Protein AF-A0A1E3X8D8-F1 (afdb_monomer_lite)

InterPro domains:
  IPR029063 S-adenosyl-L-methionine-dependent methyltransferase superfamily [G3DSA:3.40.50.150] (25-151)
  IPR029063 S-adenosyl-L-methionine-dependent methyltransferase superfamily [SSF53335] (36-151)

Secondary structure (DSSP, 8-state):
-HHHHHHHHHHS-HHHHH-HHHH-------TTS-SS-TT-EEEEEE-PPPTT---HHHHHHHHHHHTTS-S-HHHHHTTSTT-TTS--TT-----HHHHHHHHHHHHH-HHHHHHHHHHHHHHHHHHHHHHHHEEEEEEEEE----------

Radius of gyration: 19.2 Å; chains: 1; bounding box: 48×34×51 Å

Foldseek 3Di:
DVVVVVVVVVPDDPVCVVPVVVVDDDDDDQLLDDPAAFAADQEAEDAADAQPDPQVLVVCVVVCVVVVVDPDSLVVSVSDQLRLSDDPPPDDQPDPVLVVVLVVVCVQPVVSSSSSRSNRRSVVSSVVSVNGRHHVNGYYHYDYDDDDDDGD

Sequence (152 aa):
MERANKEFRSIVPEHIKYNLDEYLNIKRGDARRQPVDDKTVDIQITSSPYVTSYEYADLHQLSTLWLEYTPDLTEYRKEFIGTAHKRYEGRQLKSKIAQSVVNQMDVQDQKMAKEIEAFFIDMQEGFDETYRILKPGGRCCYVIGNNYLLTN

Structure (mmCIF, N/CA/C/O backbone):
data_AF-A0A1E3X8D8-F1
#
_entry.id   AF-A0A1E3X8D8-F1
#
loop_
_atom_site.group_PDB
_atom_site.id
_atom_site.type_symbol
_atom_site.label_atom_id
_atom_site.label_alt_id
_atom_site.label_comp_id
_atom_site.label_asym_id
_atom_site.label_entity_id
_atom_site.label_seq_id
_atom_site.pdbx_PDB_ins_code
_atom_site.Cartn_x
_atom_site.Cartn_y
_atom_site.Cartn_z
_atom_site.occupancy
_atom_site.B_iso_or_equiv
_atom_site.auth_seq_id
_atom_site.auth_comp_id
_atom_site.auth_asym_id
_atom_site.auth_atom_id
_atom_site.pdbx_PDB_model_num
ATOM 1 N N . MET A 1 1 ? 25.684 -8.943 0.022 1.00 67.75 1 MET A N 1
ATOM 2 C CA . MET A 1 1 ? 25.162 -7.952 -0.948 1.00 67.75 1 MET A CA 1
ATOM 3 C C . MET A 1 1 ? 25.897 -7.981 -2.286 1.00 67.75 1 MET A C 1
ATOM 5 O O . MET A 1 1 ? 25.226 -8.078 -3.301 1.00 67.75 1 MET A O 1
ATOM 9 N N . GLU A 1 2 ? 27.237 -7.968 -2.330 1.00 86.38 2 GLU A N 1
ATOM 10 C CA . GLU A 1 2 ? 27.972 -7.907 -3.613 1.00 86.38 2 GLU A CA 1
ATOM 11 C C . GLU A 1 2 ? 27.653 -9.037 -4.599 1.00 86.38 2 GLU A C 1
ATOM 13 O O . GLU A 1 2 ? 27.484 -8.777 -5.787 1.00 86.38 2 GLU A O 1
ATOM 18 N N . ARG A 1 3 ? 27.545 -10.282 -4.120 1.00 91.62 3 ARG A N 1
ATOM 19 C CA . ARG A 1 3 ? 27.220 -11.434 -4.971 1.00 91.62 3 ARG A CA 1
ATOM 20 C C . ARG A 1 3 ? 25.852 -11.285 -5.646 1.00 91.62 3 ARG A C 1
ATOM 22 O O . ARG A 1 3 ? 25.781 -11.372 -6.864 1.00 91.62 3 ARG A O 1
ATOM 29 N N . ALA A 1 4 ? 24.807 -10.985 -4.873 1.00 90.06 4 ALA A N 1
ATOM 30 C CA . ALA A 1 4 ? 23.452 -10.794 -5.395 1.00 90.06 4 ALA A CA 1
ATOM 31 C C . ALA A 1 4 ? 23.382 -9.634 -6.404 1.00 90.06 4 ALA A C 1
ATOM 33 O O . ALA A 1 4 ? 22.743 -9.751 -7.444 1.00 90.06 4 ALA A O 1
ATOM 34 N N . ASN A 1 5 ? 24.110 -8.541 -6.152 1.00 89.69 5 ASN A N 1
ATOM 35 C CA . ASN A 1 5 ? 24.180 -7.416 -7.087 1.00 89.69 5 ASN A CA 1
ATOM 36 C C . ASN A 1 5 ? 24.904 -7.784 -8.393 1.00 89.69 5 ASN A C 1
ATOM 38 O O . ASN A 1 5 ? 24.510 -7.316 -9.461 1.00 89.69 5 ASN A O 1
ATOM 42 N N . LYS A 1 6 ? 25.957 -8.612 -8.326 1.00 92.75 6 LYS A N 1
ATOM 43 C CA . LYS A 1 6 ? 26.659 -9.135 -9.512 1.00 92.75 6 LYS A CA 1
ATOM 44 C C . LYS A 1 6 ? 25.760 -10.075 -10.317 1.00 92.75 6 LYS A C 1
ATOM 46 O O . LYS A 1 6 ? 25.685 -9.931 -11.533 1.00 92.75 6 LYS A O 1
ATOM 51 N N . GLU A 1 7 ? 25.044 -10.973 -9.643 1.00 94.06 7 GLU A N 1
ATOM 52 C CA . GLU A 1 7 ? 24.063 -11.871 -10.265 1.00 94.06 7 GLU A CA 1
ATOM 53 C C . GLU A 1 7 ? 22.952 -11.065 -10.959 1.00 94.06 7 GLU A C 1
ATOM 55 O O . GLU A 1 7 ? 22.751 -11.231 -12.161 1.00 94.06 7 GLU A O 1
ATOM 60 N N . PHE A 1 8 ? 22.329 -10.100 -10.269 1.00 90.31 8 PHE A N 1
ATOM 61 C CA . PHE A 1 8 ? 21.342 -9.192 -10.864 1.00 90.31 8 PHE A CA 1
ATOM 62 C C . PHE A 1 8 ? 21.901 -8.439 -12.080 1.00 90.31 8 PHE A C 1
ATOM 64 O O . PHE A 1 8 ? 21.285 -8.407 -13.142 1.00 90.31 8 PHE A O 1
ATOM 71 N N . ARG A 1 9 ? 23.110 -7.875 -11.980 1.00 88.94 9 ARG A N 1
ATOM 72 C CA . ARG A 1 9 ? 23.727 -7.185 -13.120 1.00 88.94 9 ARG A CA 1
ATOM 73 C C . ARG A 1 9 ? 23.991 -8.108 -14.307 1.00 88.94 9 ARG A C 1
ATOM 75 O O . ARG A 1 9 ? 23.953 -7.621 -15.430 1.00 88.94 9 ARG A O 1
ATOM 82 N N . SER A 1 10 ? 24.251 -9.396 -14.096 1.00 93.38 10 SER A N 1
ATOM 83 C CA . SER A 1 10 ? 24.481 -10.338 -15.200 1.00 93.38 10 SER A CA 1
ATOM 84 C C . SER A 1 10 ? 23.216 -10.672 -16.001 1.00 93.38 10 SER A C 1
ATOM 86 O O . SER A 1 10 ? 23.327 -10.969 -17.185 1.00 93.38 10 SER A O 1
ATOM 88 N N . ILE A 1 11 ? 22.027 -10.574 -15.391 1.00 95.56 11 ILE A N 1
ATOM 89 C CA . ILE A 1 11 ? 20.749 -10.900 -16.051 1.00 95.56 11 ILE A CA 1
ATOM 90 C C . ILE A 1 11 ? 20.088 -9.702 -16.739 1.00 95.56 11 ILE A C 1
ATOM 92 O O . ILE A 1 11 ? 19.293 -9.888 -17.657 1.00 95.56 11 ILE A O 1
ATOM 96 N N . VAL A 1 12 ? 20.391 -8.473 -16.308 1.00 92.81 12 VAL A N 1
ATOM 97 C CA . VAL A 1 12 ? 19.822 -7.266 -16.921 1.00 92.81 12 VAL A CA 1
ATOM 98 C C . VAL A 1 12 ? 20.481 -7.028 -18.292 1.00 92.81 12 VAL A C 1
ATOM 100 O O . VAL A 1 12 ? 21.712 -6.971 -18.363 1.00 92.81 12 VAL A O 1
ATOM 103 N N . PRO A 1 13 ? 19.711 -6.852 -19.379 1.00 94.75 13 PRO A N 1
ATOM 104 C CA . PRO A 1 13 ? 20.252 -6.510 -20.695 1.00 94.75 13 PRO A CA 1
ATOM 105 C C . PRO A 1 13 ? 21.026 -5.182 -20.706 1.00 94.75 13 PRO A C 1
ATOM 107 O O . PRO A 1 13 ? 20.619 -4.217 -20.059 1.00 94.75 13 PRO A O 1
ATOM 110 N N . GLU A 1 14 ? 22.102 -5.092 -21.498 1.00 93.69 14 GLU A N 1
ATOM 111 C CA . GLU A 1 14 ? 22.932 -3.874 -21.589 1.00 93.69 14 GLU A CA 1
ATOM 112 C C . GLU A 1 14 ? 22.134 -2.631 -22.005 1.00 93.69 14 GLU A C 1
ATOM 114 O O . GLU A 1 14 ? 22.301 -1.568 -21.413 1.00 93.69 14 GLU A O 1
ATOM 119 N N . HIS A 1 15 ? 21.199 -2.757 -22.952 1.00 94.25 15 HIS A N 1
ATOM 120 C CA . HIS A 1 15 ? 20.389 -1.617 -23.397 1.00 94.25 15 HIS A CA 1
ATOM 121 C C . HIS A 1 15 ? 19.500 -1.034 -22.285 1.00 94.25 15 HIS A C 1
ATOM 123 O O . HIS A 1 15 ? 19.224 0.158 -22.317 1.00 94.25 15 HIS A O 1
ATOM 129 N N . ILE A 1 16 ? 19.098 -1.828 -21.284 1.00 93.75 16 ILE A N 1
ATOM 130 C CA . ILE A 1 16 ? 18.366 -1.321 -20.113 1.00 93.75 16 ILE A CA 1
ATOM 131 C C . ILE A 1 16 ? 19.330 -0.615 -19.155 1.00 93.75 16 ILE A C 1
ATOM 133 O O . ILE A 1 16 ? 19.011 0.449 -18.636 1.00 93.75 16 ILE A O 1
ATOM 137 N N . LYS A 1 17 ? 20.532 -1.170 -18.938 1.00 90.62 17 LYS A N 1
ATOM 138 C CA . LYS A 1 17 ? 21.539 -0.577 -18.038 1.00 90.62 17 LYS A CA 1
ATOM 139 C C . LYS A 1 17 ? 21.973 0.816 -18.483 1.00 90.62 17 LYS A C 1
ATOM 141 O O . LYS A 1 17 ? 22.208 1.667 -17.630 1.00 90.62 17 LYS A O 1
ATOM 146 N N . TYR A 1 18 ? 22.107 1.022 -19.792 1.00 93.50 18 TYR A N 1
ATOM 147 C CA . TYR A 1 18 ? 22.576 2.285 -20.361 1.00 93.50 18 TYR A CA 1
ATOM 148 C C . TYR A 1 18 ? 21.458 3.286 -20.679 1.00 93.50 18 TYR A C 1
ATOM 150 O O . TYR A 1 18 ? 21.770 4.451 -20.889 1.00 93.50 18 TYR A O 1
ATOM 158 N N . ASN A 1 19 ? 20.184 2.872 -20.661 1.00 94.75 19 ASN A N 1
ATOM 159 C CA . ASN A 1 19 ? 19.034 3.742 -20.946 1.00 94.75 19 ASN A CA 1
ATOM 160 C C . ASN A 1 19 ? 17.977 3.672 -19.831 1.00 94.75 19 ASN A C 1
ATOM 162 O O . ASN A 1 19 ? 16.783 3.601 -20.100 1.00 94.75 19 ASN A O 1
ATOM 166 N N . LEU A 1 20 ? 18.414 3.650 -18.567 1.00 91.19 20 LEU A N 1
ATOM 167 C CA . LEU A 1 20 ? 17.549 3.463 -17.392 1.00 91.19 20 LEU A CA 1
ATOM 168 C C . LEU A 1 20 ? 16.312 4.370 -17.392 1.00 91.19 20 LEU A C 1
ATOM 170 O O . LEU A 1 20 ? 15.227 3.890 -17.077 1.00 91.19 20 LEU A O 1
ATOM 174 N N . ASP A 1 21 ? 16.459 5.635 -17.781 1.00 92.56 21 ASP A N 1
ATOM 175 C CA . ASP A 1 21 ? 15.375 6.626 -17.764 1.00 92.56 21 ASP A CA 1
ATOM 176 C C . ASP A 1 21 ? 14.214 6.288 -18.718 1.00 92.56 21 ASP A C 1
ATOM 178 O O . ASP A 1 21 ? 13.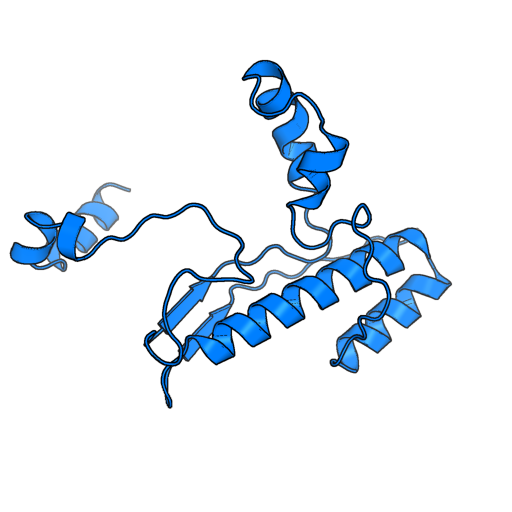097 6.759 -18.517 1.00 92.56 21 ASP A O 1
ATOM 182 N N . GLU A 1 22 ? 14.439 5.439 -19.727 1.00 93.94 22 GLU A N 1
ATOM 183 C CA . GLU A 1 22 ? 13.383 4.957 -20.629 1.00 93.94 22 GLU A CA 1
ATOM 184 C C . GLU A 1 22 ? 12.525 3.850 -19.997 1.00 93.94 22 GLU A C 1
ATOM 186 O O . GLU A 1 22 ? 11.362 3.677 -20.359 1.00 93.94 22 GLU A O 1
ATOM 191 N N . TYR A 1 23 ? 13.090 3.097 -19.048 1.00 91.12 23 TYR A N 1
ATOM 192 C CA . TYR A 1 23 ? 12.456 1.919 -18.439 1.00 91.12 23 TYR A CA 1
ATOM 193 C C . TYR A 1 23 ? 12.047 2.148 -16.980 1.00 91.12 23 TYR A C 1
ATOM 195 O O . TYR A 1 23 ? 11.259 1.377 -16.430 1.00 91.12 23 TYR A O 1
ATOM 203 N N . LEU A 1 24 ? 12.595 3.178 -16.334 1.00 91.81 24 LEU A N 1
ATOM 204 C CA . LEU A 1 24 ? 12.403 3.467 -14.922 1.00 91.81 24 LEU A CA 1
ATOM 205 C C . LEU A 1 24 ? 11.565 4.730 -14.736 1.00 91.81 24 LEU A C 1
ATOM 207 O O . LEU A 1 24 ? 11.968 5.832 -15.094 1.00 91.81 24 LEU A O 1
ATOM 211 N N . ASN A 1 25 ? 10.424 4.574 -14.072 1.00 90.75 25 ASN A N 1
ATOM 212 C CA . ASN A 1 25 ? 9.561 5.686 -13.704 1.00 90.75 25 ASN A CA 1
ATOM 213 C C . ASN A 1 25 ? 9.377 5.731 -12.182 1.00 90.75 25 ASN A C 1
ATOM 215 O O . ASN A 1 25 ? 8.610 4.951 -11.620 1.00 90.75 25 ASN A O 1
ATOM 219 N N . ILE A 1 26 ? 10.089 6.642 -11.512 1.00 91.75 26 ILE A N 1
ATOM 220 C CA . ILE A 1 26 ? 9.966 6.865 -10.064 1.00 91.75 26 ILE A CA 1
ATOM 221 C C . ILE A 1 26 ? 9.114 8.109 -9.827 1.00 91.75 26 ILE A C 1
ATOM 223 O O . ILE A 1 26 ? 9.437 9.204 -10.295 1.00 91.75 26 ILE A O 1
ATOM 227 N N . LYS A 1 27 ? 8.027 7.947 -9.069 1.00 89.94 27 LYS A N 1
ATOM 228 C CA . LYS A 1 27 ? 7.106 9.028 -8.706 1.00 89.94 27 LYS A CA 1
ATOM 229 C C . LYS A 1 27 ? 6.719 8.924 -7.236 1.00 89.94 27 LYS A C 1
ATOM 231 O O . LYS A 1 27 ? 6.561 7.830 -6.704 1.00 89.94 27 LYS A O 1
ATOM 236 N N . ARG A 1 28 ? 6.523 10.079 -6.598 1.00 89.31 28 ARG A N 1
ATOM 237 C CA . ARG A 1 28 ? 5.832 10.175 -5.308 1.00 89.31 28 ARG A CA 1
ATOM 238 C C . ARG A 1 28 ? 4.330 10.212 -5.576 1.00 89.31 28 ARG A C 1
ATOM 240 O O . ARG A 1 28 ? 3.886 11.031 -6.377 1.00 89.31 28 ARG A O 1
ATOM 247 N N . GLY A 1 29 ? 3.563 9.368 -4.901 1.00 89.94 29 GLY A N 1
ATOM 248 C CA . GLY A 1 29 ? 2.114 9.315 -5.062 1.00 89.94 29 GLY A CA 1
ATOM 249 C C . GLY A 1 29 ? 1.443 8.460 -3.995 1.00 89.94 29 GLY A C 1
ATOM 250 O O . GLY A 1 29 ? 2.114 7.746 -3.251 1.00 89.94 29 GLY A O 1
ATOM 251 N N . ASP A 1 30 ? 0.118 8.552 -3.934 1.00 89.81 30 ASP A N 1
ATOM 252 C CA . ASP A 1 30 ? -0.710 7.698 -3.086 1.00 89.81 30 ASP A CA 1
ATOM 253 C C . ASP A 1 30 ? -0.874 6.326 -3.752 1.00 89.81 30 ASP A C 1
ATOM 255 O O . ASP A 1 30 ? -1.215 6.236 -4.933 1.00 89.81 30 ASP A O 1
ATOM 259 N N . ALA A 1 31 ? -0.660 5.249 -2.993 1.00 91.62 31 ALA A N 1
ATOM 260 C CA . ALA A 1 31 ? -0.818 3.879 -3.474 1.00 91.62 31 ALA A CA 1
ATOM 261 C C . ALA A 1 31 ? -2.215 3.616 -4.073 1.00 91.62 31 ALA A C 1
ATOM 263 O O . ALA A 1 31 ? -2.346 2.825 -5.004 1.00 91.62 31 ALA A O 1
ATOM 264 N N . ARG A 1 32 ? -3.232 4.332 -3.581 1.00 92.50 32 ARG A N 1
ATOM 265 C CA . ARG A 1 32 ? -4.635 4.252 -4.008 1.00 92.50 32 ARG A CA 1
ATOM 266 C C . ARG A 1 32 ? -4.920 4.995 -5.318 1.00 92.50 32 ARG A C 1
ATOM 268 O O . ARG A 1 32 ? -6.057 4.999 -5.776 1.00 92.50 32 ARG A O 1
ATOM 275 N N . ARG A 1 33 ? -3.916 5.652 -5.912 1.00 94.69 33 ARG A N 1
ATOM 276 C CA . ARG A 1 33 ? -4.023 6.335 -7.207 1.00 94.69 33 ARG A CA 1
ATOM 277 C C . ARG A 1 33 ? -2.679 6.349 -7.938 1.00 94.69 33 ARG A C 1
ATOM 279 O O . ARG A 1 33 ? -1.904 7.301 -7.841 1.00 94.69 33 ARG A O 1
ATOM 286 N N . GLN A 1 34 ? -2.421 5.300 -8.705 1.00 95.00 34 GLN A N 1
ATOM 287 C CA . GLN A 1 34 ? -1.231 5.156 -9.528 1.00 95.00 34 GLN A CA 1
ATOM 288 C C . GLN A 1 34 ? -1.304 6.034 -10.786 1.00 95.00 34 GLN A C 1
ATOM 290 O O . GLN A 1 34 ? -2.350 6.113 -11.437 1.00 95.00 34 GLN A O 1
ATOM 295 N N . PRO A 1 35 ? -0.189 6.671 -11.183 1.00 93.94 35 PRO A N 1
ATOM 296 C CA . PRO A 1 35 ? -0.128 7.569 -12.334 1.00 93.94 35 PRO A CA 1
ATOM 297 C C . PRO A 1 35 ? 0.023 6.794 -13.655 1.00 93.94 35 PRO A C 1
ATOM 299 O O . PRO A 1 35 ? 0.930 7.063 -14.441 1.00 93.94 35 PRO A O 1
ATOM 302 N N . VAL A 1 36 ? -0.836 5.798 -13.872 1.00 94.81 36 VAL A N 1
ATOM 303 C CA . VAL A 1 36 ? -0.873 4.961 -15.077 1.00 94.81 36 VAL A CA 1
ATOM 304 C C . VAL A 1 36 ? -2.313 4.749 -15.530 1.00 94.81 36 VAL A C 1
ATOM 306 O O . VAL A 1 36 ? -3.249 4.775 -14.719 1.00 94.81 36 VAL A O 1
ATOM 309 N N . ASP A 1 37 ? -2.481 4.529 -16.829 1.00 97.00 37 ASP A N 1
ATOM 310 C CA . ASP A 1 37 ? -3.788 4.294 -17.431 1.00 97.00 37 ASP A CA 1
ATOM 311 C C . ASP A 1 37 ? -4.356 2.925 -17.039 1.00 97.00 37 ASP A C 1
ATOM 313 O O . ASP A 1 37 ? -3.636 2.000 -16.644 1.00 97.00 37 ASP A O 1
ATOM 317 N N . ASP A 1 38 ? -5.672 2.794 -17.171 1.00 98.44 38 ASP A N 1
ATOM 318 C CA . ASP A 1 38 ? -6.395 1.550 -16.926 1.00 98.44 38 ASP A CA 1
ATOM 319 C C . ASP A 1 38 ? -5.827 0.405 -17.770 1.00 98.44 38 ASP A C 1
ATOM 321 O O . ASP A 1 38 ? -5.563 0.558 -18.964 1.00 98.44 38 ASP A O 1
ATOM 325 N N . LYS A 1 39 ? -5.721 -0.784 -17.169 1.00 98.44 39 LYS A N 1
ATOM 326 C CA . LYS A 1 39 ? -5.344 -2.023 -17.867 1.00 98.44 39 LYS A CA 1
ATOM 327 C C . LYS A 1 39 ? -4.021 -1.925 -18.639 1.00 98.44 39 LYS A C 1
ATOM 329 O O . LYS A 1 39 ? -3.900 -2.477 -19.733 1.00 98.44 39 LYS A O 1
ATOM 334 N N . THR A 1 40 ? -3.018 -1.258 -18.074 1.00 97.94 40 THR A N 1
ATOM 335 C CA . THR A 1 40 ? -1.681 -1.119 -18.680 1.00 97.94 40 THR A CA 1
ATOM 336 C C . THR A 1 40 ? -0.589 -1.899 -17.951 1.00 97.94 40 THR A C 1
ATOM 338 O O . THR A 1 40 ? 0.439 -2.215 -18.552 1.00 97.94 40 THR A O 1
ATOM 341 N N . VAL A 1 41 ? -0.822 -2.286 -16.697 1.00 98.00 41 VAL A N 1
ATOM 342 C CA . VAL A 1 41 ? 0.165 -2.954 -15.842 1.00 98.00 41 VAL A CA 1
ATOM 343 C C . VAL A 1 41 ? 0.043 -4.473 -15.956 1.00 98.00 41 VAL A C 1
ATOM 345 O O . VAL A 1 41 ? -1.041 -5.037 -15.813 1.00 98.00 41 VAL A O 1
ATOM 348 N N . ASP A 1 42 ? 1.164 -5.152 -16.204 1.00 98.50 42 ASP A N 1
ATOM 349 C CA . ASP A 1 42 ? 1.222 -6.620 -16.278 1.00 98.50 42 ASP A CA 1
ATOM 350 C C . ASP A 1 42 ? 1.282 -7.268 -14.887 1.00 98.50 42 ASP A C 1
ATOM 352 O O . ASP A 1 42 ? 0.626 -8.282 -14.627 1.00 98.50 42 ASP A O 1
ATOM 356 N N . ILE A 1 43 ? 2.065 -6.675 -13.981 1.00 98.06 43 ILE A N 1
ATOM 357 C CA . ILE A 1 43 ? 2.224 -7.151 -12.610 1.00 98.06 43 ILE A CA 1
ATOM 358 C C . ILE A 1 43 ? 2.362 -5.994 -11.620 1.00 98.06 43 ILE A C 1
ATOM 360 O O . ILE A 1 43 ? 3.135 -5.065 -11.840 1.00 98.06 43 ILE A O 1
ATOM 364 N N . GLN A 1 44 ? 1.653 -6.090 -10.497 1.00 97.25 44 GLN A N 1
ATOM 365 C CA . GLN A 1 44 ? 1.896 -5.260 -9.320 1.00 97.25 44 GLN A CA 1
ATOM 366 C C . GLN A 1 44 ? 2.571 -6.095 -8.236 1.00 97.25 44 GLN A C 1
ATOM 368 O O . GLN A 1 44 ? 2.093 -7.174 -7.890 1.00 97.25 44 GLN A O 1
ATOM 373 N N . ILE A 1 45 ? 3.638 -5.571 -7.643 1.00 96.94 45 ILE A N 1
ATOM 374 C CA . ILE A 1 45 ? 4.294 -6.173 -6.482 1.00 96.94 45 ILE A CA 1
ATOM 375 C C . ILE A 1 45 ? 4.350 -5.111 -5.394 1.00 96.94 45 ILE A C 1
ATOM 377 O O . ILE A 1 45 ? 4.858 -4.018 -5.631 1.00 96.94 45 ILE A O 1
ATOM 381 N N . THR A 1 46 ? 3.802 -5.409 -4.218 1.00 93.88 46 THR A N 1
ATOM 382 C CA . THR A 1 46 ? 3.779 -4.454 -3.109 1.00 93.88 46 THR A CA 1
ATOM 383 C C . THR A 1 46 ? 3.896 -5.136 -1.750 1.00 93.88 46 THR A C 1
ATOM 385 O O . THR A 1 46 ? 3.411 -6.249 -1.535 1.00 93.88 46 THR A O 1
ATOM 388 N N . SER A 1 47 ? 4.539 -4.435 -0.822 1.00 90.38 47 SER A N 1
ATOM 389 C CA . SER A 1 47 ? 4.544 -4.717 0.611 1.00 90.38 47 SER A CA 1
ATOM 390 C C . SER A 1 47 ? 3.768 -3.601 1.307 1.00 90.38 47 SER A C 1
ATOM 392 O O . SER A 1 47 ? 4.357 -2.674 1.865 1.00 90.38 47 SER A O 1
ATOM 394 N N . SER A 1 48 ? 2.441 -3.639 1.172 1.00 85.06 48 SER A N 1
ATOM 395 C CA . SER A 1 48 ? 1.538 -2.666 1.791 1.00 85.06 48 SER A CA 1
ATOM 396 C C . SER A 1 48 ? 1.716 -2.634 3.316 1.00 85.06 48 SER A C 1
ATOM 398 O O . SER A 1 48 ? 2.140 -3.642 3.888 1.00 85.06 48 SER A O 1
ATOM 400 N N . PRO A 1 49 ? 1.372 -1.521 3.991 1.00 79.69 49 PRO A N 1
ATOM 401 C CA . PRO A 1 49 ? 1.407 -1.462 5.450 1.00 79.69 49 PRO A CA 1
ATOM 402 C C . PRO A 1 49 ? 0.549 -2.572 6.068 1.00 79.69 49 PRO A C 1
ATOM 404 O O . PRO A 1 49 ? -0.429 -3.032 5.471 1.00 79.69 49 PRO A O 1
ATOM 407 N N . TYR A 1 50 ? 0.922 -3.001 7.270 1.00 80.38 50 TYR A N 1
ATOM 408 C CA . TYR A 1 50 ? 0.187 -4.019 8.014 1.00 80.38 50 TYR A CA 1
ATOM 409 C C . TYR A 1 50 ? -0.755 -3.353 9.009 1.00 80.38 50 TYR A C 1
ATOM 411 O O . TYR A 1 50 ? -0.425 -2.314 9.579 1.00 80.38 50 TYR A O 1
ATOM 419 N N . VAL A 1 51 ? -1.925 -3.959 9.230 1.00 74.19 51 VAL A N 1
ATOM 420 C CA . VAL A 1 51 ? -2.874 -3.473 10.237 1.00 74.19 51 VAL A CA 1
ATOM 421 C C . VAL A 1 51 ? -2.137 -3.362 11.570 1.00 74.19 51 VAL A C 1
ATOM 423 O O . VAL A 1 51 ? -1.424 -4.293 11.933 1.00 74.19 51 VAL A O 1
ATOM 426 N N . THR A 1 52 ? -2.220 -2.198 12.215 1.00 64.81 52 THR A N 1
ATOM 427 C CA . THR A 1 52 ? -1.529 -1.853 13.473 1.00 64.81 52 THR A CA 1
ATOM 428 C C . THR A 1 52 ? 0.002 -1.948 13.461 1.00 64.81 52 THR A C 1
ATOM 430 O O . THR A 1 52 ? 0.624 -2.058 14.520 1.00 64.81 52 THR A O 1
ATOM 433 N N . SER A 1 53 ? 0.657 -1.883 12.293 1.00 53.38 53 SER A N 1
ATOM 434 C CA . SER A 1 53 ? 2.046 -1.413 12.271 1.00 53.38 53 SER A CA 1
ATOM 435 C C . SER A 1 53 ? 2.053 -0.005 12.860 1.00 53.38 53 SER A C 1
ATOM 437 O O . SER A 1 53 ? 1.179 0.771 12.474 1.00 53.38 53 SER A O 1
ATOM 439 N N . TYR A 1 54 ? 2.981 0.296 13.778 1.00 58.88 54 TYR A N 1
ATOM 440 C CA . TYR A 1 54 ? 3.258 1.645 14.296 1.00 58.88 54 TYR A CA 1
ATOM 441 C C . TYR A 1 54 ? 2.804 2.736 13.323 1.00 58.88 54 TYR A C 1
ATOM 443 O O . TYR A 1 54 ? 3.154 2.643 12.142 1.00 58.88 54 TYR A O 1
ATOM 451 N N . GLU A 1 55 ? 2.059 3.750 13.783 1.00 65.56 55 GLU A N 1
ATOM 452 C CA . GLU A 1 55 ? 1.712 4.873 12.909 1.00 65.56 55 GLU A CA 1
ATOM 453 C C . GLU A 1 55 ? 3.011 5.393 12.276 1.00 65.56 55 GLU A C 1
ATOM 455 O O . GLU A 1 55 ? 3.892 5.912 12.958 1.00 65.56 55 GLU A O 1
ATOM 460 N N . TYR A 1 56 ? 3.180 5.194 10.964 1.00 68.19 56 TYR A N 1
ATOM 461 C CA . TYR A 1 56 ? 4.427 5.554 10.279 1.00 68.19 56 TYR A CA 1
ATOM 462 C C . TYR A 1 56 ? 4.717 7.054 10.413 1.00 68.19 56 TYR A C 1
ATOM 464 O O . TYR A 1 56 ? 5.875 7.468 10.451 1.00 68.19 56 TYR A O 1
ATOM 472 N N . ALA A 1 57 ? 3.662 7.857 10.553 1.00 69.12 57 ALA A N 1
ATOM 473 C CA . ALA A 1 57 ? 3.763 9.266 10.890 1.00 69.12 57 ALA A CA 1
ATOM 474 C C . ALA A 1 57 ? 4.470 9.505 12.238 1.00 69.12 57 ALA A C 1
ATOM 476 O O . ALA A 1 57 ? 5.271 10.433 12.336 1.00 69.12 57 ALA A O 1
ATOM 477 N N . ASP A 1 58 ? 4.231 8.659 13.243 1.00 73.00 58 ASP A N 1
ATOM 478 C CA . ASP A 1 58 ? 4.867 8.751 14.561 1.00 73.00 58 ASP A CA 1
ATOM 479 C C . ASP A 1 58 ? 6.337 8.331 14.508 1.00 73.00 58 ASP A C 1
ATOM 481 O O . ASP A 1 58 ? 7.190 8.999 15.092 1.00 73.00 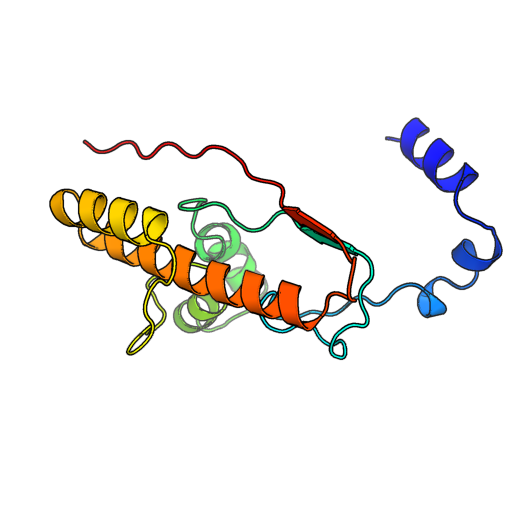58 ASP A O 1
ATOM 485 N N . LEU A 1 59 ? 6.665 7.284 13.741 1.00 77.31 59 LEU A N 1
ATOM 486 C CA . LEU A 1 59 ? 8.055 6.850 13.537 1.00 77.31 59 LEU A CA 1
ATOM 487 C C . LEU A 1 59 ? 8.928 7.953 12.927 1.00 77.31 59 LEU A C 1
ATOM 489 O O . LEU A 1 59 ? 10.103 8.082 13.274 1.00 77.31 59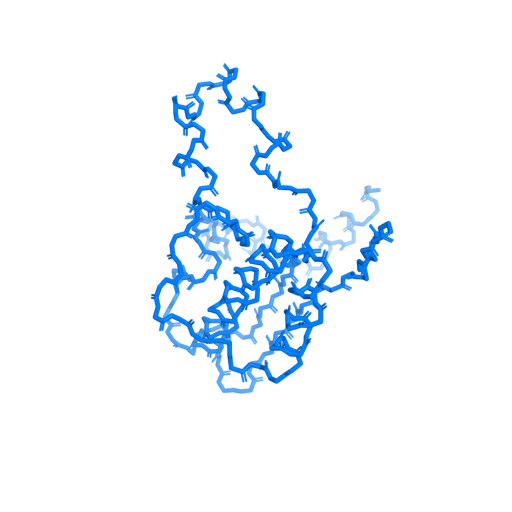 LEU A O 1
ATOM 493 N N . HIS A 1 60 ? 8.364 8.741 12.013 1.00 80.31 60 HIS A N 1
ATOM 494 C CA . HIS A 1 60 ? 9.099 9.779 11.297 1.00 80.31 60 HIS A CA 1
ATOM 495 C C . HIS A 1 60 ? 8.921 11.182 11.883 1.00 80.31 60 HIS A C 1
ATOM 497 O O . HIS A 1 60 ? 9.602 12.098 11.431 1.00 80.31 60 HIS A O 1
ATOM 503 N N . GLN A 1 61 ? 8.091 11.365 12.915 1.00 83.06 61 GLN A N 1
ATOM 504 C CA . GLN A 1 61 ? 7.720 12.676 13.458 1.00 83.06 61 GLN A CA 1
ATOM 505 C C . GLN A 1 61 ? 8.930 13.576 13.750 1.00 83.06 61 GLN A C 1
ATOM 507 O O . GLN A 1 61 ? 8.979 14.716 13.287 1.00 83.06 61 GLN A O 1
ATOM 512 N N . LEU A 1 62 ? 9.922 13.063 14.488 1.00 84.31 62 LEU A N 1
ATOM 513 C CA . LEU A 1 62 ? 11.115 13.832 14.853 1.00 84.31 62 LEU A CA 1
ATOM 514 C C . LEU A 1 62 ? 11.936 14.223 13.619 1.00 84.31 62 LEU A C 1
ATOM 516 O O . LEU A 1 62 ? 12.363 15.369 13.504 1.00 84.31 62 LEU A O 1
ATOM 520 N N . SER A 1 63 ? 12.149 13.284 12.695 1.00 88.25 63 SER A N 1
ATOM 521 C CA . SER A 1 63 ? 12.910 13.538 11.470 1.00 88.25 63 SER A CA 1
ATOM 522 C C . SER A 1 63 ? 12.198 14.539 10.561 1.00 88.25 63 SER A C 1
ATOM 524 O O . SER A 1 63 ? 12.849 15.423 10.012 1.00 88.25 63 SER A O 1
ATOM 526 N N . THR A 1 64 ? 10.874 14.436 10.435 1.00 85.62 64 THR A N 1
ATOM 527 C CA . THR A 1 64 ? 10.062 15.333 9.606 1.00 85.62 64 THR A CA 1
ATOM 528 C C . THR A 1 64 ? 10.031 16.754 10.175 1.00 85.62 64 THR A C 1
ATOM 530 O O . THR A 1 64 ? 10.121 17.705 9.402 1.00 85.62 64 THR A O 1
ATOM 533 N N . LEU A 1 65 ? 9.962 16.910 11.505 1.00 84.00 65 LEU A N 1
ATOM 534 C CA . LEU A 1 65 ? 10.057 18.218 12.163 1.00 84.00 65 LEU A CA 1
ATOM 535 C C . LEU A 1 65 ? 11.459 18.824 12.050 1.00 84.00 65 LEU A C 1
ATOM 537 O O . LEU A 1 65 ? 11.584 19.987 11.685 1.00 84.00 65 LEU A O 1
ATOM 541 N N . TRP A 1 66 ? 12.508 18.050 12.352 1.00 89.62 66 TRP A N 1
ATOM 542 C CA . TRP A 1 66 ? 13.892 18.537 12.305 1.00 89.62 66 TRP A CA 1
ATOM 543 C C . TRP A 1 66 ? 14.240 19.027 10.901 1.00 89.62 66 TRP A C 1
ATOM 545 O O . TRP A 1 66 ? 14.736 20.134 10.735 1.00 89.62 66 TRP A O 1
ATOM 555 N N . LEU A 1 67 ? 13.959 18.222 9.878 1.00 91.31 67 LEU A N 1
ATOM 556 C CA . LEU A 1 67 ? 14.283 18.561 8.492 1.00 91.31 67 LEU A CA 1
ATOM 557 C C . LEU A 1 67 ? 13.276 19.534 7.854 1.00 91.31 67 LEU A C 1
ATOM 559 O O . LEU A 1 67 ? 13.335 19.744 6.646 1.00 91.31 67 LEU A O 1
ATOM 563 N N . GLU A 1 68 ? 12.356 20.099 8.645 1.00 85.94 68 GLU A N 1
ATOM 564 C CA . GLU A 1 68 ? 11.353 21.085 8.219 1.00 85.94 68 GLU A CA 1
ATOM 565 C C . GLU A 1 68 ? 10.477 20.607 7.040 1.00 85.94 68 GLU A C 1
ATOM 567 O O . GLU A 1 68 ? 9.983 21.399 6.239 1.00 85.94 68 GLU A O 1
ATOM 572 N N . TYR A 1 69 ? 10.247 19.291 6.933 1.00 82.94 69 TYR A N 1
ATOM 573 C CA . TYR A 1 69 ? 9.437 18.695 5.863 1.00 82.94 69 TYR A CA 1
ATOM 574 C C . TYR A 1 69 ? 7.932 18.896 6.056 1.00 82.94 69 TYR A C 1
ATOM 576 O O . TYR A 1 69 ? 7.186 18.851 5.078 1.00 82.94 69 TYR A O 1
ATOM 584 N N . THR A 1 70 ? 7.473 19.104 7.293 1.00 80.25 70 THR A N 1
ATOM 585 C CA . THR A 1 70 ? 6.103 19.551 7.562 1.00 80.25 70 THR A CA 1
ATOM 586 C C . THR A 1 70 ? 6.062 20.501 8.758 1.00 80.25 70 THR A C 1
ATOM 588 O O . THR A 1 70 ? 6.622 20.179 9.809 1.00 80.25 70 THR A O 1
ATOM 591 N N . PRO A 1 71 ? 5.378 21.651 8.642 1.00 75.56 71 PRO A N 1
ATOM 592 C CA . PRO A 1 71 ? 5.075 22.497 9.790 1.00 75.56 71 PRO A CA 1
ATOM 593 C C . PRO A 1 71 ? 3.863 21.981 10.587 1.00 75.56 71 PRO A C 1
ATOM 595 O O . PRO A 1 71 ? 3.698 22.360 11.744 1.00 75.56 71 PRO A O 1
ATOM 598 N N . ASP A 1 72 ? 3.022 21.122 9.989 1.00 83.62 72 ASP A N 1
ATOM 599 C CA . ASP A 1 72 ? 1.804 20.586 10.604 1.00 83.62 72 ASP A CA 1
ATOM 600 C C . ASP A 1 72 ? 1.796 19.053 10.566 1.00 83.62 72 ASP A C 1
ATOM 602 O O . ASP A 1 72 ? 1.613 18.406 9.529 1.00 83.62 72 ASP A O 1
ATOM 606 N N . LEU A 1 73 ? 1.997 18.460 11.738 1.00 80.38 73 LEU A N 1
ATOM 607 C CA . LEU A 1 73 ? 1.981 17.014 11.915 1.00 80.38 73 LEU A CA 1
ATOM 608 C C . LEU A 1 73 ? 0.581 16.409 11.799 1.00 80.38 73 LEU A C 1
ATOM 610 O O . LEU A 1 73 ? 0.452 15.239 11.445 1.00 80.38 73 LEU A O 1
ATOM 614 N N . THR A 1 74 ? -0.461 17.183 12.095 1.00 78.88 74 THR A N 1
ATOM 615 C CA . THR A 1 74 ? -1.845 16.710 12.048 1.00 78.88 74 THR A CA 1
ATOM 616 C C . THR A 1 74 ? -2.271 16.473 10.608 1.00 78.88 74 THR A C 1
ATOM 618 O O . THR A 1 74 ? -2.825 15.419 10.303 1.00 78.88 74 THR A O 1
ATOM 621 N N . GLU A 1 75 ? -1.977 17.415 9.708 1.00 80.00 75 GLU A N 1
ATOM 622 C CA . GLU A 1 75 ? -2.240 17.227 8.277 1.00 80.00 75 GLU A CA 1
ATOM 623 C C . GLU A 1 75 ? -1.333 16.151 7.675 1.00 80.00 75 GLU A C 1
ATOM 625 O O . GLU A 1 75 ? -1.814 15.300 6.932 1.00 80.00 75 GLU A O 1
ATOM 630 N N . TYR A 1 76 ? -0.058 16.099 8.073 1.00 80.88 76 TYR A N 1
ATOM 631 C CA . TYR A 1 76 ? 0.873 15.064 7.612 1.00 80.88 76 TYR A CA 1
ATOM 632 C C . TYR A 1 76 ? 0.390 13.642 7.935 1.00 80.88 76 TYR A C 1
ATOM 634 O O . TYR A 1 76 ? 0.438 12.753 7.084 1.00 80.88 76 TYR A O 1
ATOM 642 N N . ARG A 1 77 ? -0.150 13.418 9.141 1.00 78.81 77 ARG A N 1
ATOM 643 C CA . ARG A 1 77 ? -0.727 12.123 9.542 1.00 78.81 77 ARG A CA 1
ATOM 644 C C . ARG A 1 77 ? -1.842 11.670 8.604 1.00 78.81 77 ARG A C 1
ATOM 646 O O . ARG A 1 77 ? -1.923 10.483 8.299 1.00 78.81 77 ARG A O 1
ATOM 653 N N . LYS A 1 78 ? -2.648 12.601 8.081 1.00 80.00 78 LYS A N 1
ATOM 654 C CA . LYS A 1 78 ? -3.730 12.315 7.127 1.00 80.00 78 LYS A CA 1
ATOM 655 C C . LYS A 1 78 ? -3.242 11.921 5.733 1.00 80.00 78 LYS A C 1
ATOM 657 O O . LYS A 1 78 ? -4.075 11.683 4.871 1.00 80.00 78 LYS A O 1
ATOM 662 N N . GLU A 1 79 ? -1.952 11.819 5.455 1.00 79.06 79 GLU A N 1
ATOM 663 C CA . GLU A 1 79 ? -1.492 11.245 4.183 1.00 79.06 79 GLU A CA 1
ATOM 664 C C . GLU A 1 79 ? -1.320 9.720 4.275 1.00 79.06 79 GLU A C 1
ATOM 666 O O . GLU A 1 79 ? -1.405 9.017 3.268 1.00 79.06 79 GLU A O 1
ATOM 671 N N . PHE A 1 80 ? -1.183 9.176 5.486 1.00 80.06 80 PHE A N 1
ATOM 672 C CA . PHE A 1 80 ? -0.878 7.764 5.707 1.00 80.06 80 PHE A CA 1
ATOM 673 C C . PHE A 1 80 ? -2.106 6.857 5.603 1.00 80.06 80 PHE A C 1
ATOM 675 O O . PHE A 1 80 ? -3.234 7.237 5.923 1.00 80.06 80 PHE A O 1
ATOM 682 N N . ILE A 1 81 ? -1.872 5.631 5.145 1.00 80.00 81 ILE A N 1
ATOM 683 C CA . ILE A 1 81 ? -2.869 4.559 5.086 1.00 80.00 81 ILE A CA 1
ATOM 684 C C . ILE A 1 81 ? -3.204 4.093 6.507 1.00 80.00 81 ILE A C 1
ATOM 686 O O . ILE A 1 81 ? -2.300 3.814 7.290 1.00 80.00 81 ILE A O 1
ATOM 690 N N . GLY A 1 82 ? -4.496 3.975 6.816 1.00 72.06 82 GLY A N 1
ATOM 691 C CA . GLY A 1 82 ? -4.991 3.427 8.079 1.00 72.06 82 GLY A CA 1
ATOM 692 C C . GLY A 1 82 ? -4.940 4.373 9.275 1.00 72.06 82 GLY A C 1
ATOM 693 O O . GLY A 1 82 ? -4.969 3.916 10.410 1.00 72.06 82 GLY A O 1
ATOM 694 N N . THR A 1 83 ? -4.868 5.684 9.046 1.00 72.56 83 THR A N 1
ATOM 695 C CA . THR A 1 83 ? -4.901 6.672 10.132 1.00 72.56 83 THR A CA 1
ATOM 696 C C . THR A 1 83 ? -6.332 6.988 10.572 1.00 72.56 83 THR A C 1
ATOM 698 O O . THR A 1 83 ? -7.177 7.367 9.760 1.00 72.56 83 THR A O 1
ATOM 701 N N . ALA A 1 84 ? -6.601 6.947 11.879 1.00 68.12 84 ALA A N 1
ATOM 702 C CA . ALA A 1 84 ? -7.878 7.401 12.441 1.00 68.12 84 ALA A CA 1
ATOM 703 C C . ALA A 1 84 ? -8.065 8.933 12.392 1.00 68.12 84 ALA A C 1
ATOM 705 O O . ALA A 1 84 ? -9.145 9.439 12.695 1.00 68.12 84 ALA A O 1
ATOM 706 N N . HIS A 1 85 ? -7.036 9.691 11.990 1.00 67.75 85 HIS A N 1
ATOM 707 C CA . HIS A 1 85 ? -7.099 11.150 11.851 1.00 67.75 85 HIS A CA 1
ATOM 708 C C . HIS A 1 85 ? -7.836 11.622 10.579 1.00 67.75 85 HIS A C 1
ATOM 710 O O . HIS A 1 85 ? -8.079 12.822 10.412 1.00 67.75 85 HIS A O 1
ATOM 716 N N . LYS A 1 86 ? -8.210 10.700 9.682 1.00 69.88 86 LYS A N 1
ATOM 717 C CA . LYS A 1 86 ? -9.035 10.963 8.494 1.00 69.88 86 LYS A CA 1
ATOM 718 C C . LYS A 1 86 ? -10.521 10.760 8.793 1.00 69.88 86 LYS A C 1
ATOM 720 O O . LYS A 1 86 ? -10.907 9.885 9.560 1.00 69.88 86 LYS A O 1
ATOM 725 N N . ARG A 1 87 ? -11.382 11.534 8.122 1.00 65.81 87 ARG A N 1
ATOM 726 C CA . ARG A 1 87 ? -12.830 11.270 8.105 1.00 65.81 87 ARG A CA 1
ATOM 727 C C . ARG A 1 87 ? -13.150 10.270 6.997 1.00 65.81 87 ARG A C 1
ATOM 729 O O . ARG A 1 87 ? -12.896 10.556 5.831 1.00 65.81 87 ARG A O 1
ATOM 736 N N . TYR A 1 88 ? -13.748 9.141 7.363 1.00 68.44 88 TYR A N 1
ATOM 737 C CA . TYR A 1 88 ? -14.180 8.086 6.434 1.00 68.44 88 TYR A CA 1
ATOM 738 C C . TYR A 1 88 ? -15.705 8.067 6.221 1.00 68.44 88 TYR A C 1
ATOM 740 O O . TYR A 1 88 ? -16.265 7.060 5.792 1.00 68.44 88 TYR A O 1
ATOM 748 N N . GLU A 1 89 ? -16.390 9.173 6.529 1.00 66.94 89 GLU A N 1
ATOM 749 C CA . GLU A 1 89 ? -17.851 9.287 6.457 1.00 66.94 89 GLU A CA 1
ATOM 750 C C . GLU A 1 89 ? -18.401 8.798 5.103 1.00 66.94 89 GLU A C 1
ATOM 752 O O . GLU A 1 89 ? -17.929 9.189 4.035 1.00 66.94 89 GLU A O 1
ATOM 757 N N . GLY A 1 90 ? -19.400 7.910 5.152 1.00 66.94 90 GLY A N 1
ATOM 758 C CA . GLY A 1 90 ? -20.060 7.353 3.966 1.00 66.94 90 GLY A CA 1
ATOM 759 C C . GLY A 1 90 ? -19.331 6.189 3.285 1.00 66.94 90 GLY A C 1
ATOM 760 O O . GLY A 1 90 ? -19.852 5.645 2.311 1.00 66.94 90 GLY A O 1
ATOM 761 N N . ARG A 1 91 ? -18.161 5.766 3.779 1.00 77.75 91 ARG A N 1
ATOM 762 C CA . ARG A 1 91 ? -17.462 4.579 3.269 1.00 77.75 91 ARG A CA 1
ATOM 763 C C . ARG A 1 91 ? -17.847 3.347 4.072 1.00 77.75 91 ARG A C 1
ATOM 765 O O . ARG A 1 91 ? -17.920 3.389 5.292 1.00 77.75 91 ARG A O 1
ATOM 772 N N . GLN A 1 92 ? -18.093 2.246 3.368 1.00 85.31 92 GLN A N 1
ATOM 773 C CA . GLN A 1 92 ? -18.435 0.965 3.975 1.00 85.31 92 GLN A CA 1
ATOM 774 C C . GLN A 1 92 ? -17.419 -0.099 3.579 1.00 85.31 92 GLN A C 1
ATOM 776 O O . GLN A 1 92 ? -16.984 -0.182 2.423 1.00 85.31 92 GLN A O 1
ATOM 781 N N . LEU A 1 93 ? -17.076 -0.944 4.546 1.00 91.56 93 LEU A N 1
ATOM 782 C CA . LEU A 1 93 ? -16.279 -2.137 4.312 1.00 91.56 93 LEU A CA 1
ATOM 783 C C . LEU A 1 93 ? -17.056 -3.110 3.424 1.00 91.56 93 LEU A C 1
ATOM 785 O O . LEU A 1 93 ? -18.141 -3.551 3.792 1.00 91.56 93 LEU A O 1
ATOM 789 N N . LYS A 1 94 ? -16.492 -3.510 2.280 1.00 93.25 94 LYS A N 1
ATOM 790 C CA . LYS A 1 94 ? -17.084 -4.542 1.407 1.00 93.25 94 LYS A CA 1
ATOM 791 C C . LYS A 1 94 ? -16.810 -5.959 1.933 1.00 93.25 94 LYS A C 1
ATOM 793 O O . LYS A 1 94 ? -17.599 -6.875 1.709 1.00 93.25 94 LYS A O 1
ATOM 798 N N . SER A 1 95 ? -15.684 -6.158 2.624 1.00 94.62 95 SER A N 1
ATOM 799 C CA . SER A 1 95 ? -15.257 -7.472 3.121 1.00 94.62 95 SER A CA 1
ATOM 800 C C . SER A 1 95 ? -15.990 -7.863 4.404 1.00 94.62 95 SER A C 1
ATOM 802 O O . SER A 1 95 ? -15.862 -7.199 5.431 1.00 94.62 95 SER A O 1
ATOM 804 N N . LYS A 1 96 ? -16.686 -9.006 4.376 1.00 96.31 96 LYS A N 1
ATOM 805 C CA . LYS A 1 96 ? -17.342 -9.585 5.562 1.00 96.31 96 LYS A CA 1
ATOM 806 C C . LYS A 1 96 ? -16.347 -9.953 6.665 1.00 96.31 96 LYS A C 1
ATOM 808 O O . LYS A 1 96 ? -16.669 -9.835 7.841 1.00 96.31 96 LYS A O 1
ATOM 813 N N . ILE A 1 97 ? -15.140 -10.383 6.287 1.00 94.56 97 ILE A N 1
ATOM 814 C CA . ILE A 1 97 ? -14.074 -10.700 7.247 1.00 94.56 97 ILE A CA 1
ATOM 815 C C . ILE A 1 97 ? -13.621 -9.414 7.943 1.00 94.56 97 ILE A C 1
ATOM 817 O O . ILE A 1 97 ? -13.555 -9.387 9.166 1.00 94.56 97 ILE A O 1
ATOM 821 N N . ALA A 1 98 ? -13.395 -8.337 7.182 1.00 93.25 98 ALA A N 1
ATOM 822 C CA . ALA A 1 98 ? -13.019 -7.038 7.742 1.00 93.25 98 ALA A CA 1
ATOM 823 C C . ALA A 1 98 ? -14.093 -6.505 8.703 1.00 93.25 98 ALA A C 1
ATOM 825 O O . ALA A 1 98 ? -13.773 -6.139 9.829 1.00 93.25 98 ALA A O 1
ATOM 826 N N . GLN A 1 99 ? -15.367 -6.549 8.294 1.00 95.50 99 GLN A N 1
ATOM 827 C CA . GLN A 1 99 ? -16.498 -6.168 9.150 1.00 95.50 99 GLN A CA 1
ATOM 828 C C . GLN A 1 99 ? -16.522 -6.984 10.450 1.00 95.50 99 GLN A C 1
ATOM 830 O O . GLN A 1 99 ? -16.679 -6.423 11.527 1.00 95.50 99 GLN A O 1
ATOM 835 N N . SER A 1 100 ? -16.330 -8.305 10.368 1.00 95.50 100 SER A N 1
ATOM 836 C CA . SER A 1 100 ? -16.299 -9.168 11.553 1.00 95.50 100 SER A CA 1
ATOM 837 C C . SER A 1 100 ? -15.162 -8.805 12.509 1.00 95.50 100 SER A C 1
ATOM 839 O O . SER A 1 100 ? -15.379 -8.795 13.716 1.00 95.50 100 SER A O 1
ATOM 841 N N . VAL A 1 101 ? -13.963 -8.529 11.990 1.00 92.25 101 VAL A N 1
ATOM 842 C CA . VAL A 1 101 ? -12.805 -8.144 12.811 1.00 92.25 101 VAL A CA 1
ATOM 843 C C . VAL A 1 101 ? -13.061 -6.808 13.510 1.00 92.25 101 VAL A C 1
ATOM 845 O O . VAL A 1 101 ? -12.849 -6.709 14.715 1.00 92.25 101 VAL A O 1
ATOM 848 N N . VAL A 1 102 ? -13.574 -5.808 12.785 1.00 92.19 102 VAL A N 1
ATOM 849 C CA . VAL A 1 102 ? -13.917 -4.495 13.357 1.00 92.19 102 VAL A CA 1
ATOM 850 C C . VAL A 1 102 ? -14.979 -4.635 14.444 1.00 92.19 102 VAL A C 1
ATOM 852 O O . VAL A 1 102 ? -14.780 -4.132 15.542 1.00 92.19 102 VAL A O 1
ATOM 855 N N . ASN A 1 103 ? -16.055 -5.385 14.190 1.00 94.12 103 ASN A N 1
ATOM 856 C CA . ASN A 1 103 ? -17.126 -5.585 15.169 1.00 94.12 103 ASN A CA 1
ATOM 857 C C . ASN A 1 103 ? -16.640 -6.293 16.443 1.00 94.12 103 ASN A C 1
ATOM 859 O O . ASN A 1 103 ? -17.101 -5.976 17.533 1.00 94.12 103 ASN A O 1
ATOM 863 N N . GLN A 1 104 ? -15.724 -7.260 16.319 1.00 92.81 104 GLN A N 1
ATOM 864 C CA . GLN A 1 104 ? -15.131 -7.928 17.482 1.00 92.81 104 GLN A CA 1
ATOM 865 C C . GLN A 1 104 ? -14.253 -6.970 18.289 1.00 92.81 104 GLN A C 1
ATOM 867 O O . GLN A 1 104 ? -14.321 -6.978 19.517 1.00 92.81 104 GLN A O 1
ATOM 872 N N . MET A 1 105 ? -13.466 -6.130 17.608 1.00 90.56 105 MET A N 1
ATOM 873 C CA . MET A 1 105 ? -12.630 -5.136 18.273 1.00 90.56 105 MET A CA 1
ATOM 874 C C . MET A 1 105 ? -13.461 -4.026 18.920 1.00 90.56 105 MET A C 1
ATOM 876 O O . MET A 1 105 ? -13.117 -3.596 20.008 1.00 90.56 105 MET A O 1
ATOM 880 N N . ASP A 1 106 ? -14.574 -3.600 18.322 1.00 92.19 106 ASP A N 1
ATOM 881 C CA . ASP A 1 106 ? -15.404 -2.501 18.847 1.00 92.19 106 ASP A CA 1
ATOM 882 C C . ASP A 1 106 ? -15.980 -2.799 20.241 1.00 92.19 106 ASP A C 1
ATOM 884 O O . ASP A 1 106 ? -16.135 -1.901 21.068 1.00 92.19 106 ASP A O 1
ATOM 888 N N . VAL A 1 107 ? -16.222 -4.081 20.538 1.00 93.12 107 VAL A N 1
ATOM 889 C CA . VAL A 1 107 ? -16.647 -4.543 21.869 1.00 93.12 107 VAL A CA 1
ATOM 890 C C . VAL A 1 107 ? -15.529 -4.408 22.913 1.00 93.12 107 VAL A C 1
ATOM 892 O O . VAL A 1 107 ? -15.826 -4.234 24.094 1.00 93.12 107 VAL A O 1
ATOM 895 N N . GLN A 1 108 ? -14.259 -4.502 22.506 1.00 89.88 108 GLN A N 1
ATOM 896 C CA . GLN A 1 108 ? -13.102 -4.472 23.409 1.00 89.88 108 GLN A CA 1
ATOM 897 C C . GLN A 1 108 ? -12.454 -3.086 23.499 1.00 89.88 108 GLN A C 1
ATOM 899 O O . GLN A 1 108 ? -12.203 -2.589 24.594 1.00 89.88 108 GLN A O 1
ATOM 904 N N . ASP A 1 109 ? -12.203 -2.459 22.353 1.00 89.06 109 ASP A N 1
ATOM 905 C CA . ASP A 1 109 ? -11.594 -1.142 22.215 1.00 89.06 109 ASP A CA 1
ATOM 906 C C . ASP A 1 109 ? -12.147 -0.437 20.964 1.00 89.06 109 ASP A C 1
ATOM 908 O O . ASP A 1 109 ? -11.728 -0.673 19.827 1.00 89.06 109 ASP A O 1
ATOM 912 N N . GLN A 1 110 ? -13.077 0.493 21.188 1.00 88.31 110 GLN A N 1
ATOM 913 C CA . GLN A 1 110 ? -13.705 1.285 20.126 1.00 88.31 110 GLN A CA 1
ATOM 914 C C . GLN A 1 110 ? -12.714 2.151 19.340 1.00 88.31 110 GLN A C 1
ATOM 916 O O . GLN A 1 110 ? -12.943 2.459 18.1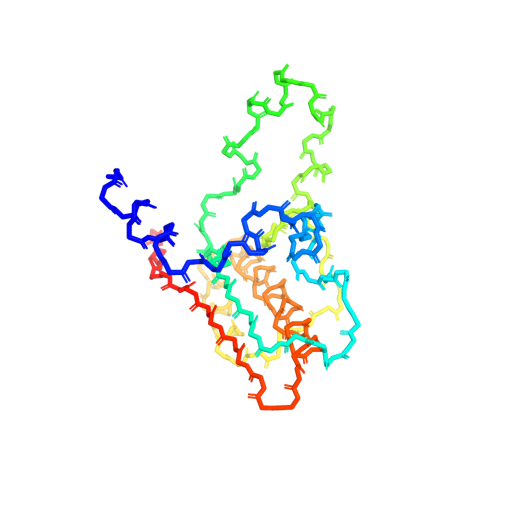68 1.00 88.31 110 GLN A O 1
ATOM 921 N N . LYS A 1 111 ? -11.629 2.608 19.976 1.00 84.25 111 LYS A N 1
ATOM 922 C CA . LYS A 1 111 ? -10.628 3.433 19.300 1.00 84.25 111 LYS A CA 1
ATOM 923 C C . LYS A 1 111 ? -9.836 2.563 18.326 1.00 84.25 111 LYS A C 1
ATOM 925 O O . LYS A 1 111 ? -9.738 2.912 17.151 1.00 84.25 111 LYS A O 1
ATOM 930 N N . MET A 1 112 ? -9.356 1.415 18.797 1.00 85.00 112 MET A N 1
ATOM 931 C CA . MET A 1 112 ? -8.647 0.438 17.969 1.00 85.00 112 MET A CA 1
ATOM 932 C C . MET A 1 112 ? -9.529 -0.066 16.820 1.00 85.00 112 MET A C 1
ATOM 934 O O . MET A 1 112 ? -9.070 -0.189 15.687 1.00 85.00 112 MET A O 1
ATOM 938 N N . ALA A 1 113 ? -10.818 -0.303 17.075 1.00 89.06 113 ALA A N 1
ATOM 939 C CA . ALA A 1 113 ? -11.764 -0.721 16.043 1.00 89.06 113 ALA A CA 1
ATOM 940 C C . ALA A 1 113 ? -11.848 0.284 14.885 1.00 89.06 113 ALA A C 1
ATOM 942 O O . ALA A 1 113 ? -11.816 -0.120 13.723 1.00 89.06 113 ALA A O 1
ATOM 943 N N . LYS A 1 114 ? -11.874 1.588 15.191 1.00 86.56 114 LYS A N 1
ATOM 944 C CA . LYS A 1 114 ? -11.867 2.661 14.183 1.00 86.56 114 LYS A CA 1
ATOM 945 C C . LYS A 1 114 ? -10.562 2.726 13.393 1.00 86.56 114 LYS A C 1
ATOM 947 O O . LYS A 1 114 ? -10.598 2.959 12.189 1.00 86.56 114 LYS A O 1
ATOM 952 N N . GLU A 1 115 ? -9.419 2.517 14.043 1.00 84.88 115 GLU A N 1
ATOM 953 C CA . GLU A 1 115 ? -8.111 2.456 13.371 1.00 84.88 115 GLU A CA 1
ATOM 954 C C . GLU A 1 115 ? -8.039 1.257 12.405 1.00 84.88 115 GLU A C 1
ATOM 956 O O . GLU A 1 115 ? -7.630 1.394 11.250 1.00 84.88 115 GLU A O 1
ATOM 961 N N . ILE A 1 116 ? -8.525 0.089 12.836 1.00 88.25 116 ILE A N 1
ATOM 962 C CA . ILE A 1 116 ? -8.621 -1.114 11.997 1.00 88.25 116 ILE A CA 1
ATOM 963 C C . ILE A 1 116 ? -9.594 -0.901 10.828 1.00 88.25 116 ILE A C 1
ATOM 965 O O . ILE A 1 116 ? -9.299 -1.293 9.696 1.00 88.25 116 ILE A O 1
ATOM 969 N N . GLU A 1 117 ? -10.746 -0.273 11.073 1.00 90.00 117 GLU A N 1
ATOM 970 C CA . GLU A 1 117 ? -11.718 0.058 10.030 1.00 90.00 117 GLU A CA 1
ATOM 971 C C . GLU A 1 117 ? -11.109 0.992 8.976 1.00 90.00 117 GLU A C 1
ATOM 973 O O . GLU A 1 117 ? -11.170 0.689 7.782 1.00 90.00 117 GLU A O 1
ATOM 978 N N . ALA A 1 118 ? -10.460 2.076 9.411 1.00 88.12 118 ALA A N 1
ATOM 979 C CA . ALA A 1 118 ? -9.746 3.012 8.546 1.00 88.12 118 ALA A CA 1
ATOM 980 C C . ALA A 1 118 ? -8.713 2.294 7.665 1.00 88.12 118 ALA A C 1
ATOM 982 O O . ALA A 1 118 ? -8.666 2.508 6.449 1.00 88.12 118 ALA A O 1
ATOM 983 N N . PHE A 1 119 ? -7.927 1.392 8.260 1.00 89.31 119 PHE A N 1
ATOM 984 C CA . PHE A 1 119 ? -6.957 0.574 7.537 1.00 89.31 119 PHE A CA 1
ATOM 985 C C . PHE A 1 119 ? -7.620 -0.283 6.457 1.00 89.31 119 PHE A C 1
ATOM 987 O O . PHE A 1 119 ? -7.187 -0.271 5.303 1.00 89.31 119 PHE A O 1
ATOM 994 N N . PHE A 1 120 ? -8.686 -1.011 6.794 1.00 91.62 120 PHE A N 1
ATOM 995 C CA . PHE A 1 120 ? -9.367 -1.860 5.821 1.00 91.62 120 PHE A CA 1
ATOM 996 C C . PHE A 1 120 ? -10.043 -1.061 4.703 1.00 91.62 120 PHE A C 1
ATOM 998 O O . PHE A 1 120 ? -10.042 -1.523 3.559 1.00 91.62 120 PHE A O 1
ATOM 1005 N N . ILE A 1 121 ? -10.577 0.129 4.993 1.00 91.94 121 ILE A N 1
ATOM 1006 C CA . ILE A 1 121 ? -11.129 1.023 3.967 1.00 91.94 121 ILE A CA 1
ATOM 1007 C C . ILE A 1 121 ? -10.028 1.477 3.004 1.00 91.94 121 ILE A C 1
ATOM 1009 O O . ILE A 1 121 ? -10.203 1.374 1.792 1.00 91.94 121 ILE A O 1
ATOM 1013 N N . ASP A 1 122 ? -8.888 1.939 3.514 1.00 90.81 122 ASP A N 1
ATOM 1014 C CA . ASP A 1 122 ? -7.787 2.391 2.661 1.00 90.81 122 ASP A CA 1
ATOM 1015 C C . ASP A 1 122 ? -7.189 1.244 1.828 1.00 90.81 122 ASP A C 1
ATOM 1017 O O . ASP A 1 122 ? -6.890 1.421 0.645 1.00 90.81 122 ASP A O 1
ATOM 1021 N N . MET A 1 123 ? -7.059 0.047 2.409 1.00 92.69 123 MET A N 1
ATOM 1022 C CA . MET A 1 123 ? -6.609 -1.140 1.678 1.00 92.69 123 MET A CA 1
ATOM 1023 C C . MET A 1 123 ? -7.592 -1.549 0.582 1.00 92.69 123 MET A C 1
ATOM 1025 O O . MET A 1 123 ? -7.162 -1.931 -0.503 1.00 92.69 123 MET A O 1
ATOM 1029 N N . GLN A 1 124 ? -8.900 -1.432 0.829 1.00 94.06 124 GLN A N 1
ATOM 1030 C CA . GLN A 1 124 ? -9.922 -1.666 -0.188 1.00 94.06 124 GLN A CA 1
ATOM 1031 C C . GLN A 1 124 ? -9.753 -0.730 -1.388 1.00 94.06 124 GLN A C 1
ATOM 1033 O O . GLN A 1 124 ? -9.821 -1.196 -2.520 1.00 94.06 124 GLN A O 1
ATOM 1038 N N . GLU A 1 125 ? -9.484 0.557 -1.159 1.00 93.44 125 GLU A N 1
ATOM 1039 C CA . GLU A 1 125 ? -9.185 1.493 -2.251 1.00 93.44 125 GLU A CA 1
ATOM 1040 C C . GLU A 1 125 ? -7.901 1.120 -2.990 1.00 93.44 125 GLU A C 1
ATOM 1042 O O . GLU A 1 125 ? -7.849 1.192 -4.214 1.00 93.44 125 GLU A O 1
ATOM 1047 N N . GLY A 1 126 ? -6.875 0.674 -2.260 1.00 94.50 126 GLY A N 1
ATOM 1048 C CA . GLY A 1 126 ? -5.646 0.164 -2.861 1.00 94.50 126 GLY A CA 1
ATOM 1049 C C . GLY A 1 126 ? -5.905 -1.039 -3.769 1.00 94.50 126 GLY A C 1
ATOM 1050 O O . GLY A 1 126 ? -5.369 -1.096 -4.870 1.00 94.50 126 GLY A O 1
ATOM 1051 N N . PHE A 1 127 ? -6.757 -1.977 -3.349 1.00 95.56 127 PHE A N 1
ATOM 1052 C CA . PHE A 1 127 ? -7.147 -3.122 -4.176 1.00 95.56 127 PHE A CA 1
ATOM 1053 C C . PHE A 1 127 ? -7.999 -2.716 -5.384 1.00 95.56 127 PHE A C 1
ATOM 1055 O O . PHE A 1 127 ? -7.794 -3.260 -6.471 1.00 95.56 127 PHE A O 1
ATOM 1062 N N . ASP A 1 128 ? -8.926 -1.768 -5.216 1.00 96.19 128 ASP A N 1
ATOM 1063 C CA . ASP A 1 128 ? -9.731 -1.224 -6.315 1.00 96.19 128 ASP A CA 1
ATOM 1064 C C . ASP A 1 128 ? -8.813 -0.564 -7.371 1.00 96.19 128 ASP A C 1
ATOM 1066 O O . ASP A 1 128 ? -8.976 -0.784 -8.574 1.00 96.19 128 ASP A O 1
ATOM 1070 N N . GLU A 1 129 ? -7.785 0.165 -6.931 1.00 97.50 129 GLU A N 1
ATOM 1071 C CA . GLU A 1 129 ? -6.781 0.777 -7.805 1.00 97.50 129 GLU A CA 1
ATOM 1072 C C . GLU A 1 129 ? -5.902 -0.260 -8.515 1.00 97.50 129 GLU A C 1
ATOM 1074 O O . GLU A 1 129 ? -5.687 -0.184 -9.726 1.00 97.50 129 GLU A O 1
ATOM 1079 N N . THR A 1 130 ? -5.434 -1.276 -7.791 1.00 97.44 130 THR A N 1
ATOM 1080 C CA . THR A 1 130 ? -4.714 -2.410 -8.381 1.00 97.44 130 THR A CA 1
ATOM 1081 C C . THR A 1 130 ? -5.538 -3.092 -9.462 1.00 97.44 130 THR A C 1
ATOM 1083 O O . THR A 1 130 ? -5.020 -3.420 -10.527 1.00 97.44 130 THR A O 1
ATOM 1086 N N . TYR A 1 131 ? -6.834 -3.281 -9.223 1.00 97.44 131 TYR A N 1
ATOM 1087 C CA . TYR A 1 131 ? -7.727 -3.848 -10.220 1.00 97.44 131 TYR A CA 1
ATOM 1088 C C . TYR A 1 131 ? -7.860 -2.948 -11.458 1.00 97.44 131 TYR A C 1
ATOM 1090 O O . TYR A 1 131 ? -7.824 -3.456 -12.578 1.00 97.44 131 TYR A O 1
ATOM 1098 N N . ARG A 1 132 ? -7.964 -1.622 -11.276 1.00 98.38 132 ARG A N 1
ATOM 1099 C CA . 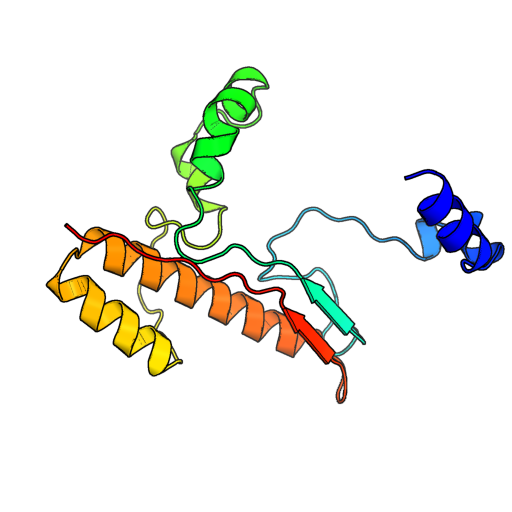ARG A 1 132 ? -8.049 -0.647 -12.377 1.00 98.38 132 ARG A CA 1
ATOM 1100 C C . ARG A 1 132 ? -6.840 -0.724 -13.313 1.00 98.38 132 ARG A C 1
ATOM 1102 O O . ARG A 1 132 ? -7.005 -0.759 -14.534 1.00 98.38 132 ARG A O 1
ATOM 1109 N N . ILE A 1 133 ? -5.629 -0.740 -12.757 1.00 98.12 133 ILE A N 1
ATOM 1110 C CA . ILE A 1 133 ? -4.390 -0.648 -13.547 1.00 98.12 133 ILE A CA 1
ATOM 1111 C C . ILE A 1 133 ? -3.990 -1.968 -14.208 1.00 98.12 133 ILE A C 1
ATOM 1113 O O . ILE A 1 133 ? -3.293 -1.950 -15.224 1.00 98.12 133 ILE A O 1
ATOM 1117 N N . LEU A 1 134 ? -4.408 -3.112 -13.657 1.00 98.69 134 LEU A N 1
ATOM 1118 C CA . LEU A 1 134 ? -4.004 -4.419 -14.166 1.00 98.69 134 LEU A CA 1
ATOM 1119 C C . LEU A 1 134 ? -4.683 -4.762 -15.494 1.00 98.69 134 LEU A C 1
ATOM 1121 O O . LEU A 1 134 ? -5.899 -4.660 -15.663 1.00 98.69 134 LEU A O 1
ATOM 1125 N N . LYS A 1 135 ? -3.879 -5.238 -16.445 1.00 98.62 135 LYS A N 1
ATOM 1126 C CA . LYS A 1 135 ? -4.363 -5.852 -17.687 1.00 98.62 135 LYS A CA 1
ATOM 1127 C C . LYS A 1 135 ? -5.251 -7.070 -17.391 1.00 98.62 135 LYS A C 1
ATOM 1129 O O . LYS A 1 135 ? -5.043 -7.752 -16.384 1.00 98.62 135 LYS A O 1
ATOM 1134 N N . PRO A 1 136 ? -6.178 -7.443 -18.295 1.00 97.94 136 PRO A N 1
ATOM 1135 C CA . PRO A 1 136 ? -6.807 -8.760 -18.252 1.00 97.94 136 PRO A CA 1
ATOM 1136 C C . PRO A 1 136 ? -5.744 -9.869 -18.221 1.00 97.94 136 PRO A C 1
ATOM 1138 O O . PRO A 1 136 ? -4.880 -9.928 -19.092 1.00 97.94 136 PRO A O 1
ATOM 1141 N N . GLY A 1 137 ? -5.790 -10.732 -17.204 1.00 97.44 137 GLY A N 1
ATOM 1142 C CA . GLY A 1 137 ? -4.778 -11.775 -16.982 1.00 97.44 137 GLY A CA 1
ATOM 1143 C C . GLY A 1 137 ? -3.503 -11.311 -16.261 1.00 97.44 137 GLY A C 1
ATOM 1144 O O . GLY A 1 137 ? -2.633 -12.141 -15.989 1.00 97.44 137 GLY A O 1
ATOM 1145 N N . GLY A 1 138 ? -3.400 -10.023 -15.918 1.00 97.94 138 GLY A N 1
ATOM 1146 C CA . GLY A 1 138 ? -2.350 -9.482 -15.060 1.00 97.94 138 GLY A CA 1
ATOM 1147 C C . GLY A 1 138 ? -2.411 -10.045 -13.638 1.00 97.94 138 GLY A C 1
ATOM 1148 O O . GLY A 1 138 ? -3.403 -10.650 -13.222 1.00 97.94 138 GLY A O 1
ATOM 1149 N N . ARG A 1 139 ? -1.324 -9.873 -12.883 1.00 98.12 139 ARG A N 1
ATOM 1150 C CA . ARG A 1 139 ? -1.173 -10.453 -11.536 1.00 98.12 139 ARG A CA 1
ATOM 1151 C C . ARG A 1 139 ? -0.843 -9.384 -10.502 1.00 98.12 139 ARG A C 1
ATOM 1153 O O . ARG A 1 139 ? -0.145 -8.422 -10.797 1.00 98.12 139 ARG A O 1
ATOM 1160 N N . CYS A 1 140 ? -1.280 -9.582 -9.264 1.00 97.12 140 CYS A N 1
ATOM 1161 C CA . CYS A 1 140 ? -0.786 -8.814 -8.126 1.00 97.12 140 CYS A CA 1
ATOM 1162 C C . CYS A 1 140 ? -0.175 -9.741 -7.076 1.00 97.12 140 CYS A C 1
ATOM 1164 O O . CYS A 1 140 ? -0.658 -10.850 -6.846 1.00 97.12 140 CYS A O 1
ATOM 1166 N N . CYS A 1 141 ? 0.887 -9.262 -6.439 1.00 97.12 141 CYS A N 1
ATOM 1167 C CA . CYS A 1 141 ? 1.574 -9.920 -5.342 1.00 97.12 141 CYS A CA 1
ATOM 1168 C C . CYS A 1 141 ? 1.582 -8.971 -4.143 1.00 97.12 141 CYS A C 1
ATOM 1170 O O . CYS A 1 141 ? 2.250 -7.935 -4.177 1.00 97.12 141 CYS A O 1
ATOM 1172 N N . TYR A 1 142 ? 0.853 -9.343 -3.093 1.00 94.12 142 TYR A N 1
ATOM 1173 C CA . TYR A 1 142 ? 0.861 -8.648 -1.810 1.00 94.12 142 TYR A CA 1
ATOM 1174 C C . TYR A 1 142 ? 1.672 -9.456 -0.809 1.00 94.12 142 TYR A C 1
ATOM 1176 O O . TYR A 1 142 ? 1.356 -10.614 -0.532 1.00 94.12 142 TYR A O 1
ATOM 1184 N N . VAL A 1 143 ? 2.716 -8.843 -0.264 1.00 91.88 143 VAL A N 1
ATOM 1185 C CA . VAL A 1 143 ? 3.424 -9.394 0.891 1.00 91.88 143 VAL A CA 1
ATOM 1186 C C . VAL A 1 143 ? 2.612 -9.050 2.135 1.00 91.88 143 VAL A C 1
ATOM 1188 O O . VAL A 1 143 ? 2.299 -7.882 2.348 1.00 91.88 143 VAL A O 1
ATOM 1191 N N . ILE A 1 144 ? 2.247 -10.061 2.928 1.00 86.25 144 ILE A N 1
ATOM 1192 C CA . ILE A 1 144 ? 1.444 -9.913 4.149 1.00 86.25 144 ILE A CA 1
ATOM 1193 C C . ILE A 1 144 ? 2.187 -10.575 5.311 1.00 86.25 144 ILE A C 1
ATOM 1195 O O . ILE A 1 144 ? 2.609 -11.726 5.204 1.00 86.25 144 ILE A O 1
ATOM 1199 N N . GLY A 1 145 ? 2.341 -9.842 6.414 1.00 81.25 145 GLY A N 1
ATOM 1200 C CA . GLY A 1 145 ? 2.831 -10.362 7.688 1.00 81.25 145 GLY A CA 1
ATOM 1201 C C . GLY A 1 145 ? 1.692 -10.568 8.685 1.00 81.25 145 GLY A C 1
ATOM 1202 O O . GLY A 1 145 ? 0.691 -9.852 8.650 1.00 81.25 145 GLY A O 1
ATOM 1203 N N . ASN A 1 146 ? 1.854 -11.531 9.595 1.00 80.75 146 ASN A N 1
ATOM 1204 C CA . ASN A 1 146 ? 0.936 -11.687 10.722 1.00 80.75 146 ASN A CA 1
ATOM 1205 C C . ASN A 1 146 ? 1.163 -10.553 11.723 1.00 80.75 146 ASN A C 1
ATOM 1207 O O . ASN A 1 146 ? 2.307 -10.289 12.095 1.00 80.75 146 ASN A O 1
ATOM 1211 N N . ASN A 1 147 ? 0.079 -9.940 12.196 1.00 73.31 147 ASN A N 1
ATOM 1212 C CA . ASN A 1 147 ? 0.117 -9.044 13.344 1.00 73.31 147 ASN A CA 1
ATOM 1213 C C . ASN A 1 147 ? -0.796 -9.585 14.448 1.00 73.31 147 ASN A C 1
ATOM 1215 O O . ASN A 1 147 ? -1.887 -10.081 14.160 1.00 73.31 147 ASN A O 1
ATOM 1219 N N . TYR A 1 148 ? -0.331 -9.520 15.693 1.00 73.00 148 TYR A N 1
ATOM 1220 C CA . TYR A 1 148 ? -1.082 -9.962 16.863 1.00 73.00 148 TYR A CA 1
ATOM 1221 C C . TYR A 1 148 ? -1.406 -8.748 17.718 1.00 73.00 148 TYR A C 1
ATOM 1223 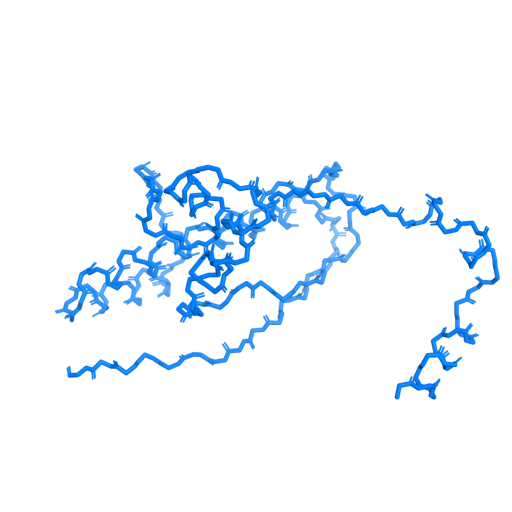O O . TYR A 1 148 ? -0.506 -8.042 18.172 1.00 73.00 148 TYR A O 1
ATOM 1231 N N . LEU A 1 149 ? -2.695 -8.530 17.956 1.00 67.31 149 LEU A N 1
ATOM 1232 C CA . LEU A 1 149 ? -3.154 -7.511 18.885 1.00 67.31 149 LEU A CA 1
ATOM 1233 C C . LEU A 1 149 ? -3.180 -8.109 20.285 1.00 67.31 149 LEU A C 1
ATOM 1235 O O . LEU A 1 149 ? -3.908 -9.064 20.547 1.00 67.31 149 LEU A O 1
ATOM 1239 N N . LEU A 1 150 ? -2.350 -7.563 21.168 1.00 60.91 150 LEU A N 1
ATOM 1240 C CA . LEU A 1 150 ? -2.416 -7.860 22.591 1.00 60.91 150 LEU A CA 1
ATOM 1241 C C . LEU A 1 150 ? -3.503 -6.970 23.191 1.00 60.91 150 LEU A C 1
ATOM 1243 O O . LEU A 1 150 ? -3.295 -5.776 23.394 1.00 60.91 150 LEU A O 1
ATOM 1247 N N . THR A 1 151 ? -4.674 -7.546 23.425 1.00 58.06 151 THR A N 1
ATOM 1248 C CA . THR A 1 151 ? -5.754 -6.911 24.185 1.00 58.06 151 THR A CA 1
ATOM 1249 C C . THR A 1 151 ? -5.595 -7.303 25.654 1.00 58.06 151 THR A C 1
ATOM 1251 O O . THR A 1 151 ? -5.412 -8.489 25.939 1.00 58.06 151 THR A O 1
ATOM 1254 N N . ASN A 1 152 ? -5.612 -6.321 26.562 1.00 54.94 152 ASN A N 1
ATOM 1255 C CA . ASN A 1 152 ? -5.572 -6.557 28.014 1.00 54.94 152 ASN A CA 1
ATOM 1256 C C . ASN A 1 152 ? -6.881 -7.154 28.537 1.00 54.94 152 ASN A C 1
ATOM 1258 O O . ASN A 1 152 ? -7.946 -6.811 27.977 1.00 54.94 152 ASN A O 1
#

pLDDT: mean 86.78, std 10.48, range [53.38, 98.69]

Organism: NCBI:txid1872076